Protein AF-A0A2U8W3W9-F1 (afdb_monomer_lite)

pLDDT: mean 76.92, std 20.07, range [40.84, 96.94]

Foldseek 3Di:
DPPPPPPDDDDDDDDDDPVVVVVLCVVCVVVVHDSVVSVVVVCQVVCVVVVNPDDDDDDDPDDDDDDDDD

InterPro domains:
  IPR010985 Ribbon-helix-helix [SSF47598] (9-56)

Organism: NCBI:txid2202825

Secondary structure (DSSP, 8-state):
-------SPPP------HHHHHHHHHHHHHTTS-HHHHHHHHHHHHHHHTTSS--SS-------------

Sequence (70 aa):
MSDERETRSAPLGLRILPSIKKALAQAAAEDHRTVASYVEKLLTEHLKAAGYLGGTATSTLSNEPHLAKR

Structure (mmCIF, N/CA/C/O backbone):
data_AF-A0A2U8W3W9-F1
#
_entry.id   AF-A0A2U8W3W9-F1
#
loop_
_atom_site.group_PDB
_atom_site.id
_atom_site.type_symbol
_atom_site.label_atom_id
_atom_site.label_alt_id
_atom_site.label_comp_id
_atom_site.label_asym_id
_atom_site.label_entity_id
_atom_site.label_seq_id
_atom_site.pdbx_PDB_ins_code
_atom_site.Cartn_x
_atom_site.Cartn_y
_atom_site.Cartn_z
_atom_site.occupancy
_atom_site.B_iso_or_equiv
_atom_site.auth_seq_id
_atom_site.auth_comp_id
_atom_site.auth_asym_id
_atom_site.auth_atom_id
_atom_site.pdbx_PDB_model_num
ATOM 1 N N . MET A 1 1 ? 27.033 4.353 -18.950 1.00 42.09 1 MET A N 1
ATOM 2 C CA . MET A 1 1 ? 26.732 3.759 -17.634 1.00 42.09 1 MET A CA 1
ATOM 3 C C . MET A 1 1 ? 25.895 4.779 -16.888 1.00 42.09 1 MET A C 1
ATOM 5 O O . MET A 1 1 ? 26.458 5.731 -16.370 1.00 42.09 1 MET A O 1
ATOM 9 N N . SER A 1 2 ? 24.573 4.657 -16.942 1.00 40.84 2 SER A N 1
ATOM 10 C CA . SER A 1 2 ? 23.668 5.568 -16.234 1.00 40.84 2 SER A CA 1
ATOM 11 C C . SER A 1 2 ? 23.082 4.798 -15.063 1.00 40.84 2 SER A C 1
ATOM 13 O O . SER A 1 2 ? 21.969 4.293 -15.134 1.00 40.84 2 SER A O 1
ATOM 15 N N . ASP A 1 3 ? 23.901 4.621 -14.028 1.00 48.75 3 ASP A N 1
ATOM 16 C CA . ASP A 1 3 ? 23.471 4.085 -12.737 1.00 48.75 3 ASP A CA 1
ATOM 17 C C . ASP A 1 3 ? 22.860 5.251 -11.949 1.00 48.75 3 ASP A C 1
ATOM 19 O O . ASP A 1 3 ? 23.446 5.791 -11.010 1.00 48.75 3 ASP A O 1
ATOM 23 N N . GLU A 1 4 ? 21.703 5.728 -12.409 1.00 52.84 4 GLU A N 1
ATOM 24 C CA . GLU A 1 4 ? 20.871 6.619 -11.610 1.00 52.84 4 GLU A CA 1
ATOM 25 C C . GLU A 1 4 ? 20.185 5.733 -10.576 1.00 52.84 4 GLU A C 1
ATOM 27 O O . GLU A 1 4 ? 19.066 5.266 -10.772 1.00 52.84 4 GLU A O 1
ATOM 32 N N . ARG A 1 5 ? 20.924 5.390 -9.513 1.00 55.59 5 ARG A N 1
ATOM 33 C CA . ARG A 1 5 ? 20.395 4.619 -8.386 1.00 55.59 5 ARG A CA 1
ATOM 34 C C . ARG A 1 5 ? 19.053 5.229 -7.997 1.00 55.59 5 ARG A C 1
ATOM 36 O O . ARG A 1 5 ? 19.021 6.426 -7.697 1.00 55.59 5 ARG A O 1
ATOM 43 N N . GLU A 1 6 ? 17.982 4.434 -7.972 1.00 61.81 6 GLU A N 1
ATOM 44 C CA . GLU A 1 6 ? 16.686 4.790 -7.377 1.00 61.81 6 GLU A CA 1
ATOM 45 C C . GLU A 1 6 ? 16.909 5.180 -5.905 1.00 61.81 6 GLU A C 1
ATOM 47 O O . GLU A 1 6 ? 16.795 4.380 -4.985 1.00 61.81 6 GLU A O 1
ATOM 52 N N . THR A 1 7 ? 17.345 6.416 -5.672 1.00 56.06 7 THR A N 1
ATOM 53 C CA . THR A 1 7 ? 17.812 6.884 -4.359 1.00 56.06 7 THR A CA 1
ATOM 54 C C . THR A 1 7 ? 16.683 7.601 -3.623 1.00 56.06 7 THR A C 1
ATOM 56 O O . THR A 1 7 ? 16.811 7.933 -2.447 1.00 56.06 7 THR A O 1
ATOM 59 N N . ARG A 1 8 ? 15.564 7.884 -4.305 1.00 61.09 8 ARG A N 1
ATOM 60 C CA . ARG A 1 8 ? 14.449 8.651 -3.749 1.00 61.09 8 ARG A CA 1
ATOM 61 C C . ARG A 1 8 ? 13.118 8.015 -4.108 1.00 61.09 8 ARG A C 1
ATOM 63 O O . ARG A 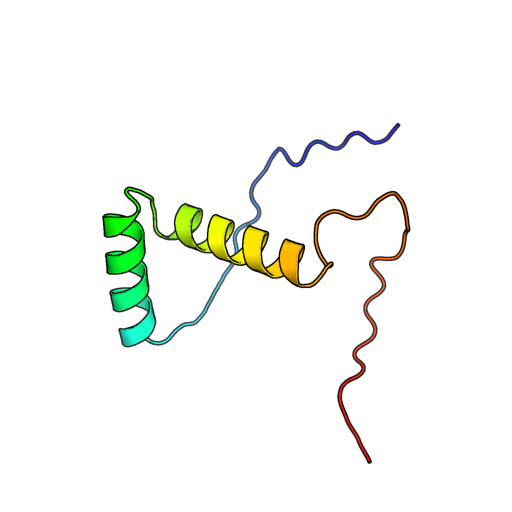1 8 ? 12.754 7.927 -5.275 1.00 61.09 8 ARG A O 1
ATOM 70 N N . SER A 1 9 ? 12.374 7.650 -3.073 1.00 72.75 9 SER A N 1
ATOM 71 C CA . SER A 1 9 ? 10.970 7.270 -3.165 1.00 72.75 9 SER A CA 1
ATOM 72 C C . SER A 1 9 ? 10.138 8.453 -3.672 1.00 72.75 9 SER A C 1
ATOM 74 O O . SER A 1 9 ? 10.116 9.512 -3.036 1.00 72.75 9 SER A O 1
ATOM 76 N N . ALA A 1 10 ? 9.448 8.281 -4.800 1.00 77.25 10 ALA A N 1
ATOM 77 C CA . ALA A 1 10 ? 8.466 9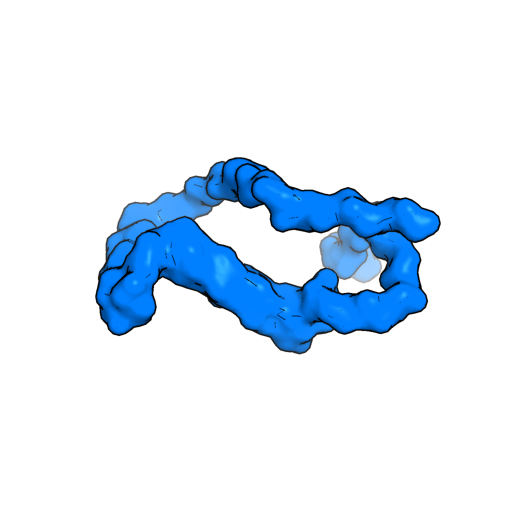.245 -5.288 1.00 77.25 10 ALA A CA 1
ATOM 78 C C . ALA A 1 10 ? 7.132 9.070 -4.532 1.00 77.25 10 ALA A C 1
ATOM 80 O O . ALA A 1 10 ? 6.695 7.936 -4.322 1.00 77.25 10 ALA A O 1
ATOM 81 N N . PRO A 1 11 ? 6.463 10.157 -4.103 1.00 78.44 11 PRO A N 1
ATOM 82 C CA . PRO A 1 11 ? 5.199 10.046 -3.385 1.00 78.44 11 PRO A CA 1
ATOM 83 C C . PRO A 1 11 ? 4.093 9.502 -4.300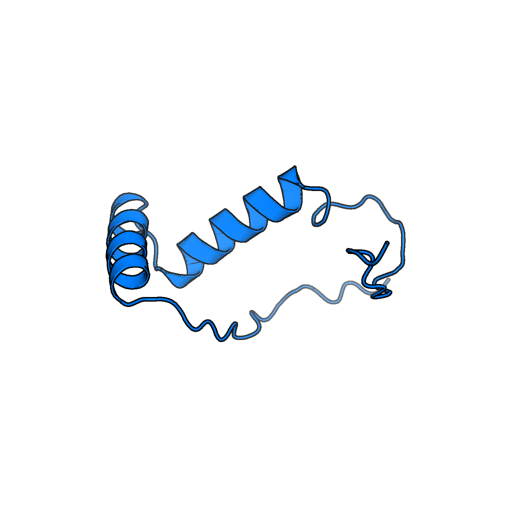 1.00 78.44 11 PRO A C 1
ATOM 85 O O . PRO A 1 11 ? 3.823 10.059 -5.363 1.00 78.44 11 PRO A O 1
ATOM 88 N N . LEU A 1 12 ? 3.407 8.446 -3.856 1.00 82.19 12 LEU A N 1
ATOM 89 C CA . LEU A 1 12 ? 2.260 7.860 -4.551 1.00 82.19 12 LEU A CA 1
ATOM 90 C C . LEU A 1 12 ? 0.947 8.303 -3.884 1.00 82.19 12 LEU A C 1
ATOM 92 O O . LEU A 1 12 ? 0.615 7.873 -2.779 1.00 82.19 12 LEU A O 1
ATOM 96 N N . GLY A 1 13 ? 0.188 9.175 -4.553 1.00 85.69 13 GLY A N 1
ATOM 97 C CA . GLY A 1 13 ? -1.116 9.645 -4.076 1.00 85.69 13 GLY A CA 1
ATOM 98 C C . GLY A 1 13 ? -2.255 8.710 -4.487 1.00 85.69 13 GLY A C 1
ATOM 99 O O . GLY A 1 13 ? -2.640 8.691 -5.653 1.00 85.69 13 GLY A O 1
ATOM 100 N N . LEU A 1 14 ? -2.835 7.970 -3.536 1.00 84.69 14 LEU A N 1
ATOM 101 C CA . LEU A 1 14 ? -3.951 7.047 -3.786 1.00 84.69 14 LEU A CA 1
ATOM 102 C C . LEU A 1 14 ? -5.226 7.501 -3.073 1.00 84.69 14 LEU A C 1
ATOM 104 O O . LEU A 1 14 ? -5.211 7.827 -1.884 1.00 84.69 14 LEU A O 1
ATOM 108 N N . ARG A 1 15 ? -6.358 7.451 -3.783 1.00 92.38 15 ARG A N 1
ATOM 109 C CA . ARG A 1 15 ? -7.690 7.540 -3.174 1.00 92.38 15 ARG A CA 1
ATOM 110 C C . ARG A 1 15 ? -8.278 6.144 -3.055 1.00 92.38 15 ARG A C 1
ATOM 112 O O . ARG A 1 15 ? -8.552 5.496 -4.057 1.00 92.38 15 ARG A O 1
ATOM 119 N N . ILE A 1 16 ? -8.474 5.706 -1.819 1.00 91.81 16 ILE A N 1
ATOM 120 C CA . ILE A 1 16 ? -9.044 4.401 -1.487 1.00 91.81 16 ILE A CA 1
ATOM 121 C C . ILE A 1 16 ? -10.205 4.572 -0.516 1.00 91.81 16 ILE A C 1
ATOM 123 O O . ILE A 1 16 ? -10.280 5.555 0.225 1.00 91.81 16 ILE A O 1
ATOM 127 N N . LEU A 1 17 ? -11.107 3.593 -0.510 1.00 96.44 17 LEU A N 1
ATOM 128 C CA . LEU A 1 17 ? -12.222 3.579 0.427 1.00 96.44 17 LEU A CA 1
ATOM 129 C C . LEU A 1 17 ? -11.718 3.465 1.878 1.00 96.44 17 LEU A C 1
ATOM 131 O O . LEU A 1 17 ? -10.718 2.782 2.129 1.00 96.44 17 LEU A O 1
ATOM 135 N N . PRO A 1 18 ? -12.429 4.049 2.861 1.00 95.12 18 PRO A N 1
ATOM 136 C CA . PRO A 1 18 ? -12.046 3.956 4.271 1.00 95.12 18 PRO A CA 1
ATOM 137 C C . PRO A 1 18 ? -11.929 2.513 4.776 1.00 95.12 18 PRO A C 1
ATOM 139 O O . PRO A 1 18 ? -11.026 2.208 5.552 1.00 95.12 18 PRO A O 1
ATOM 142 N N . SER A 1 19 ? -12.804 1.617 4.309 1.00 96.00 19 SER A N 1
ATOM 143 C CA . SER A 1 19 ? -12.774 0.193 4.662 1.00 96.00 19 SER A CA 1
ATOM 144 C C . SER A 1 19 ? -11.485 -0.483 4.191 1.00 96.00 19 SER A C 1
ATOM 146 O O . SER A 1 19 ? -10.870 -1.226 4.950 1.00 96.00 19 SER A O 1
ATOM 148 N N . ILE A 1 20 ? -11.026 -0.151 2.980 1.00 96.12 20 ILE A N 1
ATOM 149 C CA . ILE A 1 20 ? -9.766 -0.661 2.424 1.00 96.12 20 ILE A CA 1
ATOM 150 C C . ILE A 1 20 ? -8.586 -0.112 3.225 1.00 96.12 20 ILE A C 1
ATOM 152 O O . ILE A 1 20 ? -7.698 -0.870 3.596 1.00 96.12 20 ILE A O 1
ATOM 156 N N . LYS A 1 21 ? -8.598 1.184 3.567 1.00 93.88 21 LYS A N 1
ATOM 157 C CA . LYS A 1 21 ? -7.539 1.794 4.386 1.00 93.88 21 LYS A CA 1
ATOM 158 C C . LYS A 1 21 ? -7.395 1.107 5.749 1.00 93.88 21 LYS A C 1
ATOM 160 O O . LYS A 1 21 ? -6.272 0.901 6.198 1.00 93.88 21 LYS A O 1
ATOM 165 N N . LYS A 1 22 ? -8.509 0.756 6.401 1.00 96.44 22 LYS A N 1
ATOM 166 C CA . LYS A 1 22 ? -8.497 0.039 7.687 1.00 96.44 22 LYS A CA 1
ATOM 167 C C . LYS A 1 22 ? -7.904 -1.363 7.551 1.00 96.44 22 LYS A C 1
ATOM 169 O O . LYS A 1 22 ? -6.998 -1.696 8.306 1.00 96.44 22 LYS A O 1
ATOM 174 N N . ALA A 1 23 ? -8.368 -2.138 6.572 1.00 96.75 23 ALA A N 1
ATOM 175 C CA . ALA A 1 23 ? -7.845 -3.479 6.313 1.00 96.75 23 ALA A CA 1
ATOM 176 C C . ALA A 1 23 ? -6.345 -3.451 5.978 1.00 96.75 23 ALA A C 1
ATOM 178 O O . ALA A 1 23 ? -5.570 -4.233 6.518 1.00 96.75 23 ALA A O 1
ATOM 179 N N . LEU A 1 24 ? -5.922 -2.487 5.156 1.00 94.56 24 LEU A N 1
ATOM 180 C CA . LEU A 1 24 ? -4.521 -2.280 4.801 1.00 94.56 24 LEU A CA 1
ATOM 181 C C . LEU A 1 24 ? -3.654 -1.949 6.024 1.00 94.56 24 LEU A C 1
ATOM 183 O O . LEU A 1 24 ? -2.544 -2.456 6.144 1.00 94.56 24 LEU A O 1
ATOM 187 N N . ALA A 1 25 ? -4.156 -1.111 6.937 1.00 95.19 25 ALA A N 1
ATOM 188 C CA . ALA A 1 25 ? -3.444 -0.766 8.165 1.00 95.19 25 ALA A CA 1
ATOM 189 C C . ALA A 1 25 ? -3.275 -1.972 9.096 1.00 95.19 25 ALA A C 1
ATOM 191 O O . ALA A 1 25 ? -2.208 -2.139 9.681 1.00 95.19 25 ALA A O 1
ATOM 192 N N . GLN A 1 26 ? -4.300 -2.820 9.197 1.00 96.94 26 GLN A N 1
ATOM 193 C CA . GLN A 1 26 ? -4.229 -4.050 9.978 1.00 96.94 26 GLN A CA 1
ATOM 194 C C . GLN A 1 26 ? -3.226 -5.040 9.371 1.00 96.94 26 GLN A C 1
ATOM 196 O O . GLN A 1 26 ? -2.323 -5.485 10.072 1.00 96.94 26 GLN A O 1
ATOM 201 N N . ALA A 1 27 ? -3.317 -5.310 8.067 1.00 96.44 27 ALA A N 1
ATOM 202 C CA . ALA A 1 27 ? -2.400 -6.222 7.383 1.00 96.44 27 ALA A CA 1
ATOM 203 C C . ALA A 1 27 ? -0.935 -5.751 7.465 1.00 96.44 27 ALA A C 1
ATOM 205 O O . ALA A 1 27 ? -0.030 -6.551 7.683 1.00 96.44 27 ALA A O 1
ATOM 206 N N . ALA A 1 28 ? -0.694 -4.440 7.351 1.00 96.00 28 ALA A N 1
ATOM 207 C CA . ALA A 1 28 ? 0.643 -3.875 7.519 1.00 96.00 28 ALA A CA 1
ATOM 208 C C . ALA A 1 28 ? 1.179 -4.058 8.950 1.00 96.00 28 ALA A C 1
ATOM 210 O O . ALA A 1 28 ? 2.358 -4.369 9.123 1.00 96.00 28 ALA A O 1
ATOM 211 N N . ALA A 1 29 ? 0.324 -3.897 9.967 1.00 95.75 29 ALA A N 1
ATOM 212 C CA . ALA A 1 29 ? 0.696 -4.120 11.362 1.00 95.75 29 ALA A CA 1
ATOM 213 C C . ALA A 1 29 ? 1.034 -5.594 11.641 1.00 95.75 29 ALA A C 1
ATOM 215 O O . ALA A 1 29 ? 2.007 -5.864 12.342 1.00 95.75 29 ALA A O 1
ATOM 216 N N . GLU A 1 30 ? 0.281 -6.530 11.056 1.00 96.69 30 GLU A N 1
ATOM 217 C CA . GLU A 1 30 ? 0.550 -7.974 11.129 1.00 96.69 30 GLU A CA 1
ATOM 218 C C . GLU A 1 30 ? 1.881 -8.357 10.443 1.00 96.69 30 GLU A C 1
ATOM 220 O O . GLU A 1 30 ? 2.597 -9.217 10.947 1.00 96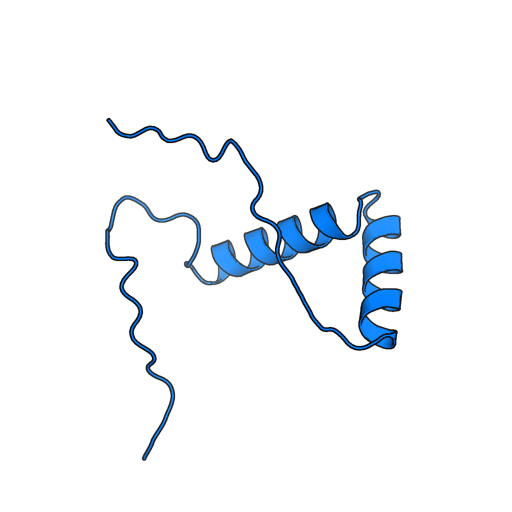.69 30 GLU A O 1
ATOM 225 N N . ASP A 1 31 ? 2.273 -7.676 9.355 1.00 92.62 31 ASP A N 1
ATOM 226 C CA . ASP A 1 31 ? 3.583 -7.843 8.683 1.00 92.62 31 ASP A CA 1
ATOM 227 C C . ASP A 1 31 ? 4.710 -7.007 9.341 1.00 92.62 31 ASP A C 1
ATOM 229 O O . ASP A 1 31 ? 5.803 -6.888 8.786 1.00 92.62 31 ASP A O 1
ATOM 233 N N . HIS A 1 32 ? 4.458 -6.391 10.509 1.00 93.69 32 HIS A N 1
ATOM 234 C CA . HIS A 1 32 ? 5.389 -5.518 11.245 1.00 93.69 32 HIS A CA 1
ATOM 235 C C . HIS A 1 32 ? 5.984 -4.370 10.403 1.00 93.69 32 HIS A C 1
ATOM 237 O O . HIS A 1 32 ? 7.149 -3.990 10.558 1.00 93.69 32 HIS A O 1
ATOM 243 N N . ARG A 1 33 ? 5.188 -3.796 9.493 1.00 90.44 33 ARG A N 1
ATOM 244 C CA . ARG A 1 33 ? 5.609 -2.752 8.546 1.00 90.44 33 ARG A CA 1
ATOM 245 C C . ARG A 1 33 ? 4.705 -1.529 8.609 1.00 90.44 33 ARG A C 1
ATOM 247 O O . ARG A 1 33 ? 3.563 -1.568 9.057 1.00 90.44 33 ARG A O 1
ATOM 254 N N . THR A 1 34 ? 5.211 -0.414 8.089 1.00 94.06 34 THR A N 1
ATOM 255 C CA . THR A 1 34 ? 4.347 0.733 7.792 1.00 94.06 34 THR A CA 1
ATOM 256 C C . THR A 1 34 ? 3.424 0.402 6.619 1.00 94.06 34 THR A C 1
ATOM 258 O O . THR A 1 34 ? 3.766 -0.405 5.754 1.00 94.06 34 THR A O 1
ATOM 261 N N . VAL A 1 35 ? 2.276 1.079 6.542 1.00 92.94 35 VAL A N 1
ATOM 262 C CA . VAL A 1 35 ? 1.348 0.948 5.406 1.00 92.94 35 VAL A CA 1
ATOM 263 C C . VAL A 1 35 ? 2.045 1.220 4.072 1.00 92.94 35 VAL A C 1
ATOM 265 O O . VAL A 1 35 ? 1.822 0.490 3.113 1.00 92.94 35 VAL A O 1
ATOM 268 N N . ALA A 1 36 ? 2.910 2.235 4.014 1.00 90.94 36 ALA A N 1
ATOM 269 C CA . ALA A 1 36 ? 3.646 2.575 2.800 1.00 90.94 36 ALA A CA 1
ATOM 270 C C . ALA A 1 36 ? 4.573 1.429 2.365 1.00 90.94 36 ALA A C 1
ATOM 272 O O . ALA A 1 36 ? 4.479 0.967 1.233 1.00 90.94 36 ALA A O 1
ATOM 273 N N . SER A 1 37 ? 5.392 0.908 3.285 1.00 89.00 37 SER A N 1
ATOM 274 C CA . SER A 1 37 ? 6.311 -0.203 3.000 1.00 89.00 37 SER A CA 1
ATOM 275 C C . SER A 1 37 ? 5.582 -1.505 2.660 1.00 89.00 37 SER A C 1
ATOM 277 O O . SER A 1 37 ? 6.077 -2.307 1.872 1.00 89.00 37 SER A O 1
ATOM 279 N N . TYR A 1 38 ? 4.410 -1.735 3.255 1.00 94.00 38 TYR A N 1
ATOM 280 C CA . TYR A 1 38 ? 3.570 -2.886 2.936 1.00 94.00 38 TYR A CA 1
ATOM 281 C C . TYR A 1 38 ? 2.996 -2.783 1.516 1.00 94.00 38 TYR A C 1
ATOM 283 O O . TYR A 1 38 ? 3.083 -3.734 0.741 1.00 94.00 38 TYR A O 1
ATOM 291 N N . VAL A 1 39 ? 2.484 -1.607 1.137 1.00 93.31 39 VAL A N 1
ATOM 292 C CA . VAL A 1 39 ? 2.010 -1.340 -0.230 1.00 93.31 39 VAL A CA 1
ATOM 293 C C . VAL A 1 39 ? 3.145 -1.473 -1.242 1.00 93.31 39 VAL A C 1
ATOM 295 O O . VAL A 1 39 ? 2.955 -2.098 -2.279 1.00 93.31 39 VAL A O 1
ATOM 298 N N . GLU A 1 40 ? 4.326 -0.936 -0.946 1.00 90.44 40 GLU A N 1
ATOM 299 C CA . GLU A 1 40 ? 5.497 -1.036 -1.819 1.00 90.44 40 GLU A CA 1
ATOM 300 C C . GLU A 1 40 ? 5.912 -2.492 -2.064 1.00 90.44 40 GLU A C 1
ATOM 302 O O . GLU A 1 40 ? 6.153 -2.877 -3.209 1.00 90.44 40 GLU A O 1
ATOM 307 N N . LYS A 1 41 ? 5.918 -3.326 -1.015 1.00 92.38 41 LYS A N 1
ATOM 308 C CA . LYS A 1 41 ? 6.166 -4.770 -1.130 1.00 92.38 41 LYS A CA 1
ATOM 309 C C . LYS A 1 41 ? 5.133 -5.439 -2.039 1.00 92.38 41 LYS A C 1
ATOM 311 O O . LYS A 1 41 ? 5.526 -6.094 -3.000 1.00 92.38 41 LYS A O 1
ATOM 316 N N . LEU A 1 42 ? 3.839 -5.230 -1.780 1.00 93.31 42 LEU A N 1
ATOM 317 C CA . LEU A 1 42 ? 2.764 -5.823 -2.584 1.00 93.31 42 LEU A CA 1
ATOM 318 C C . LEU A 1 42 ? 2.828 -5.388 -4.051 1.00 93.31 42 LEU A C 1
ATOM 320 O O . LEU A 1 42 ? 2.680 -6.216 -4.947 1.00 93.31 42 LEU A O 1
ATOM 324 N N . LEU A 1 43 ? 3.075 -4.100 -4.307 1.00 92.12 43 LEU A N 1
ATOM 325 C CA . LEU A 1 43 ? 3.240 -3.577 -5.661 1.00 92.12 43 LEU A CA 1
ATOM 326 C C . LEU A 1 43 ? 4.463 -4.190 -6.338 1.00 92.12 43 LEU A C 1
ATOM 328 O O . LEU A 1 43 ? 4.363 -4.638 -7.472 1.00 92.12 43 LEU A O 1
ATOM 332 N N . THR A 1 44 ? 5.597 -4.264 -5.646 1.00 91.00 44 THR A N 1
ATOM 333 C CA . THR A 1 44 ? 6.830 -4.852 -6.182 1.00 91.00 44 THR A CA 1
ATOM 334 C C . THR A 1 44 ? 6.631 -6.318 -6.547 1.00 91.00 44 THR A C 1
ATOM 336 O O . THR A 1 44 ? 7.008 -6.737 -7.638 1.00 91.00 44 THR A O 1
ATOM 339 N N . GLU A 1 45 ? 6.033 -7.106 -5.655 1.00 92.31 45 GLU A N 1
ATOM 340 C CA . GLU A 1 45 ? 5.742 -8.522 -5.891 1.00 92.31 45 GLU A CA 1
ATOM 341 C C . GLU A 1 45 ? 4.774 -8.702 -7.063 1.00 92.31 45 GLU A C 1
ATOM 343 O O . GLU A 1 45 ? 5.038 -9.504 -7.958 1.00 92.31 45 GLU A O 1
ATOM 348 N N . HIS A 1 46 ? 3.701 -7.908 -7.112 1.00 92.12 46 HIS A N 1
ATOM 349 C CA . HIS A 1 46 ? 2.728 -7.957 -8.199 1.00 92.12 46 HIS A CA 1
ATOM 350 C C . HIS A 1 46 ? 3.339 -7.560 -9.547 1.00 92.12 46 HIS A C 1
ATOM 352 O O . HIS A 1 46 ? 3.157 -8.267 -10.535 1.00 92.12 46 HIS A O 1
ATOM 358 N N . LEU A 1 47 ? 4.098 -6.462 -9.595 1.00 91.88 47 LEU A N 1
ATOM 359 C CA . LEU A 1 47 ? 4.741 -5.978 -10.816 1.00 91.88 47 LEU A CA 1
ATOM 360 C C . LEU A 1 47 ? 5.827 -6.942 -11.303 1.00 91.88 47 LEU A C 1
ATOM 362 O O . LEU A 1 47 ? 5.958 -7.132 -12.509 1.00 91.88 47 LEU A O 1
ATOM 366 N N . LYS A 1 48 ? 6.560 -7.598 -10.396 1.00 90.19 48 LYS A N 1
ATOM 367 C CA . LYS A 1 48 ? 7.490 -8.683 -10.748 1.00 90.19 48 LYS A CA 1
ATOM 368 C C . LYS A 1 48 ? 6.757 -9.882 -11.333 1.00 90.19 48 LYS A C 1
ATOM 370 O O . LYS A 1 48 ? 7.121 -10.352 -12.405 1.00 90.19 48 LYS A O 1
ATOM 375 N N . ALA A 1 49 ? 5.710 -10.353 -10.658 1.00 90.00 49 ALA A N 1
ATOM 376 C CA . ALA A 1 49 ? 4.922 -11.498 -11.110 1.00 90.00 49 ALA A CA 1
ATOM 377 C C . ALA A 1 49 ? 4.237 -11.238 -12.461 1.00 90.00 49 ALA A C 1
ATOM 379 O O . ALA A 1 49 ? 4.123 -12.143 -13.281 1.00 90.00 49 ALA A O 1
ATOM 380 N N . ALA A 1 50 ? 3.819 -9.997 -12.706 1.00 89.94 50 ALA A N 1
ATOM 381 C CA . ALA A 1 50 ? 3.230 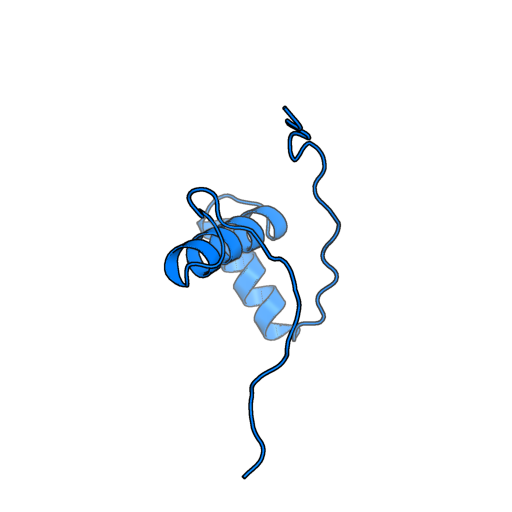-9.571 -13.967 1.00 89.94 50 ALA A CA 1
ATOM 382 C C . ALA A 1 50 ? 4.269 -9.199 -15.048 1.00 89.94 50 ALA A C 1
ATOM 384 O O . ALA A 1 50 ? 3.884 -8.843 -16.158 1.00 89.94 50 ALA A O 1
ATOM 385 N N . GLY A 1 51 ? 5.572 -9.283 -14.751 1.00 88.56 51 GLY A N 1
ATOM 386 C CA . GLY A 1 51 ? 6.657 -9.029 -15.706 1.00 88.56 51 GLY A CA 1
ATOM 387 C C . GLY A 1 51 ? 6.978 -7.552 -15.966 1.00 88.56 51 GLY A C 1
ATOM 388 O O . GLY A 1 51 ? 7.809 -7.255 -16.818 1.00 88.56 51 GLY A O 1
ATOM 389 N N . TYR A 1 52 ? 6.365 -6.621 -15.231 1.00 85.31 52 TYR A N 1
ATOM 390 C CA . TYR A 1 52 ? 6.609 -5.178 -15.353 1.00 85.31 52 TYR A CA 1
ATOM 391 C C . TYR A 1 52 ? 7.882 -4.707 -14.637 1.00 85.31 52 TYR A C 1
ATOM 393 O O . TYR A 1 52 ? 8.403 -3.641 -14.956 1.00 85.31 52 TYR A O 1
ATOM 401 N N . LEU A 1 53 ? 8.381 -5.467 -13.656 1.00 82.69 53 LEU A N 1
ATOM 402 C CA . LEU A 1 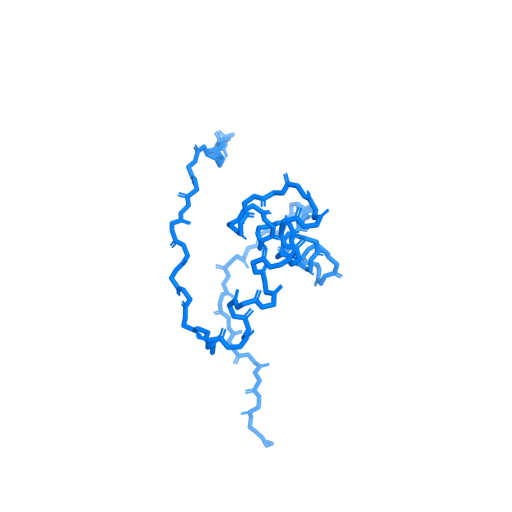53 ? 9.554 -5.101 -12.860 1.00 82.69 53 LEU A CA 1
ATOM 403 C C . LEU A 1 53 ? 10.537 -6.279 -12.795 1.00 82.69 53 LEU A C 1
ATOM 405 O O . LEU A 1 53 ? 10.184 -7.349 -12.312 1.00 82.69 53 LEU A O 1
ATOM 409 N N . GLY A 1 54 ? 11.769 -6.089 -13.284 1.00 72.25 54 GLY A N 1
ATOM 410 C CA . GLY A 1 54 ? 12.789 -7.151 -13.381 1.00 72.25 54 GLY A CA 1
ATOM 411 C C . GLY A 1 54 ? 13.286 -7.479 -14.797 1.00 72.25 54 GLY A C 1
ATOM 412 O O . GLY A 1 54 ? 13.817 -8.564 -15.015 1.00 72.25 54 GLY A O 1
ATOM 413 N N . GLY A 1 55 ? 13.129 -6.567 -15.762 1.00 60.16 55 GLY A N 1
ATOM 414 C CA . GLY A 1 55 ? 13.580 -6.785 -17.135 1.00 60.16 55 GLY A CA 1
ATOM 415 C C . GLY A 1 55 ? 15.102 -6.877 -17.262 1.00 60.16 55 GLY A C 1
ATOM 416 O O . GLY A 1 55 ? 15.823 -5.905 -17.036 1.00 60.16 55 GLY A O 1
ATOM 417 N N . THR A 1 56 ? 15.593 -8.023 -17.730 1.00 44.34 56 THR A N 1
ATOM 418 C CA . THR A 1 56 ? 16.814 -8.072 -18.535 1.00 44.34 56 THR A CA 1
ATOM 419 C C . THR A 1 56 ? 16.652 -7.097 -19.702 1.00 44.34 56 THR A C 1
ATOM 421 O O . THR A 1 56 ? 15.816 -7.323 -20.569 1.00 44.34 56 THR A O 1
ATOM 424 N N . ALA A 1 57 ? 17.407 -5.998 -19.673 1.00 50.38 57 ALA A N 1
ATOM 425 C CA . ALA A 1 57 ? 17.730 -5.100 -20.783 1.00 50.38 57 ALA A CA 1
ATOM 426 C C . ALA A 1 57 ? 16.834 -5.192 -22.040 1.00 50.38 57 ALA A C 1
ATOM 428 O O . ALA A 1 57 ? 17.242 -5.742 -23.056 1.00 50.38 57 ALA A O 1
ATOM 429 N N . THR A 1 58 ? 15.632 -4.622 -22.011 1.00 43.97 58 THR A N 1
ATOM 430 C CA . THR A 1 58 ? 14.904 -4.132 -23.200 1.00 43.97 58 THR A CA 1
ATOM 431 C C . THR A 1 58 ? 13.924 -3.091 -22.663 1.00 43.97 58 THR A C 1
ATOM 433 O O . THR A 1 58 ? 12.994 -3.423 -21.944 1.00 43.97 58 THR A O 1
ATOM 436 N N . SER A 1 59 ? 14.327 -1.822 -22.645 1.00 49.88 59 SER A N 1
ATOM 437 C CA . SER A 1 59 ? 13.922 -0.814 -23.630 1.00 49.88 59 SER A CA 1
ATOM 438 C C . SER A 1 59 ? 12.403 -0.632 -23.715 1.00 49.88 59 SER A C 1
ATOM 440 O O . SER A 1 59 ? 11.654 -1.590 -23.875 1.00 49.88 59 SER A O 1
ATOM 442 N N . THR A 1 60 ? 11.987 0.637 -23.734 1.00 45.56 60 THR A N 1
ATOM 443 C CA . THR A 1 60 ? 10.634 1.150 -24.025 1.00 45.56 60 THR A CA 1
ATOM 444 C C . THR A 1 60 ? 9.633 1.174 -22.860 1.00 45.56 60 THR A C 1
ATOM 446 O O . THR A 1 60 ? 8.601 0.514 -22.862 1.00 45.56 60 THR A O 1
ATOM 449 N N . LEU A 1 61 ? 9.855 2.109 -21.927 1.00 52.03 61 LEU A N 1
ATOM 450 C CA . LEU A 1 61 ? 8.746 2.887 -21.362 1.00 52.03 61 LEU A CA 1
ATOM 451 C C . LEU A 1 61 ? 8.152 3.750 -22.491 1.00 52.03 61 LEU A C 1
ATOM 453 O O . LEU A 1 61 ? 8.439 4.936 -22.621 1.00 52.03 61 LEU A O 1
ATOM 457 N N . SER A 1 62 ? 7.363 3.138 -23.366 1.00 45.75 62 SER A N 1
ATOM 458 C CA . SER A 1 62 ? 6.414 3.847 -24.220 1.00 45.75 62 SER A CA 1
ATOM 459 C C . SER A 1 62 ? 5.052 3.222 -23.992 1.00 45.75 62 SER A C 1
ATOM 461 O O . SER A 1 62 ? 4.672 2.224 -24.584 1.00 45.75 62 SER A O 1
ATOM 463 N N . ASN A 1 63 ? 4.379 3.809 -23.012 1.00 58.06 63 ASN A N 1
ATOM 464 C CA . ASN A 1 63 ? 2.960 4.112 -23.021 1.00 58.06 63 ASN A CA 1
ATOM 465 C C . ASN A 1 63 ? 2.271 3.904 -24.391 1.00 58.06 63 ASN A C 1
ATOM 467 O O . ASN A 1 63 ? 2.315 4.801 -25.229 1.00 58.06 63 ASN A O 1
ATOM 471 N N . GLU A 1 64 ? 1.559 2.788 -24.559 1.00 50.59 64 GLU A N 1
ATOM 472 C CA . GLU A 1 64 ? 0.373 2.711 -25.420 1.00 50.59 64 GLU A CA 1
ATOM 473 C C . GLU A 1 64 ? -0.761 1.957 -24.694 1.00 50.59 64 GLU A C 1
ATOM 475 O O . GLU A 1 64 ? -0.547 0.854 -24.180 1.00 50.59 64 GLU A O 1
ATOM 480 N N . PRO A 1 65 ? -1.971 2.543 -24.601 1.00 57.41 65 PRO A N 1
ATOM 481 C CA . PRO A 1 65 ? -3.105 1.948 -23.916 1.00 57.41 65 PRO A CA 1
ATOM 482 C C . PRO A 1 65 ? -3.867 1.039 -24.882 1.00 57.41 65 PRO A C 1
ATOM 484 O O . PRO A 1 65 ? -4.736 1.500 -25.617 1.00 57.41 65 PRO A O 1
ATOM 487 N N . HIS A 1 66 ? -3.611 -0.267 -24.853 1.00 52.00 66 HIS A N 1
ATOM 488 C CA . HIS A 1 66 ? -4.491 -1.225 -25.524 1.00 52.00 66 HIS A CA 1
ATOM 489 C C . HIS A 1 66 ? -5.345 -1.997 -24.518 1.00 52.00 66 HIS A C 1
ATOM 491 O O . HIS A 1 66 ? -5.098 -3.158 -24.206 1.00 52.00 66 HIS A O 1
ATOM 497 N N . LEU A 1 67 ? -6.427 -1.352 -24.066 1.00 51.00 67 LEU A N 1
ATOM 498 C CA . LEU A 1 67 ? -7.650 -2.078 -23.739 1.00 51.00 67 LEU A CA 1
ATOM 499 C C . LEU A 1 67 ? -8.872 -1.394 -24.368 1.00 51.00 67 LEU A C 1
ATOM 501 O O . LEU A 1 67 ? -9.291 -0.315 -23.962 1.00 51.00 67 LEU A O 1
ATOM 505 N N . ALA A 1 68 ? -9.447 -2.131 -25.319 1.00 41.78 68 ALA A N 1
ATOM 506 C CA . ALA A 1 68 ? -10.837 -2.128 -25.763 1.00 41.78 68 ALA A CA 1
ATOM 507 C C . ALA A 1 68 ? -11.374 -0.915 -26.546 1.00 41.78 68 ALA A C 1
ATOM 509 O O . ALA A 1 68 ? -11.786 0.091 -25.973 1.00 41.78 68 ALA A O 1
ATOM 510 N N . LYS A 1 69 ? -11.621 -1.144 -27.845 1.00 42.06 69 LYS A N 1
ATOM 511 C CA . LYS A 1 69 ? -12.985 -1.056 -28.398 1.00 42.06 69 LYS A CA 1
ATOM 512 C C . LYS A 1 69 ? -13.132 -1.821 -29.726 1.00 42.06 69 LYS A C 1
ATOM 514 O O . LYS A 1 69 ? -12.564 -1.399 -30.719 1.00 42.06 69 LYS A O 1
ATOM 519 N N . ARG A 1 70 ? -13.993 -2.848 -29.647 1.00 47.25 70 ARG A N 1
ATOM 520 C CA . ARG A 1 70 ? -14.832 -3.514 -30.668 1.00 47.25 70 ARG A CA 1
ATOM 521 C C . ARG A 1 70 ? -14.176 -4.227 -31.844 1.00 47.25 70 ARG A C 1
ATOM 523 O O . ARG A 1 70 ? -13.568 -3.554 -32.692 1.00 47.25 70 ARG A O 1
#

Radius of gyration: 16.11 Å; chains: 1; bounding box: 42×22×42 Å